Protein AF-A0A9E5Y947-F1 (afdb_monomer_lite)

Secondary structure (DSSP, 8-state):
-------TTHHHHHHHTHHHHHTTHHHHHHHHHHHHT--HHHHHHHHHHHHHHHH---SSPPBHHHHHHHHHHHTTT-SSPPPHHHHHHHHHHHHHTTS---BPPSS--PPPP--

Structure (mmCIF, N/CA/C/O backbone):
data_AF-A0A9E5Y947-F1
#
_entry.id   AF-A0A9E5Y947-F1
#
loop_
_atom_site.group_PDB
_atom_site.id
_atom_site.type_symbol
_atom_site.label_atom_id
_atom_site.label_alt_id
_atom_site.label_comp_id
_atom_site.label_asym_id
_atom_site.label_entity_id
_atom_site.label_seq_id
_atom_site.pdbx_PDB_ins_code
_atom_site.Cartn_x
_atom_site.Cartn_y
_atom_site.Cartn_z
_atom_site.occupancy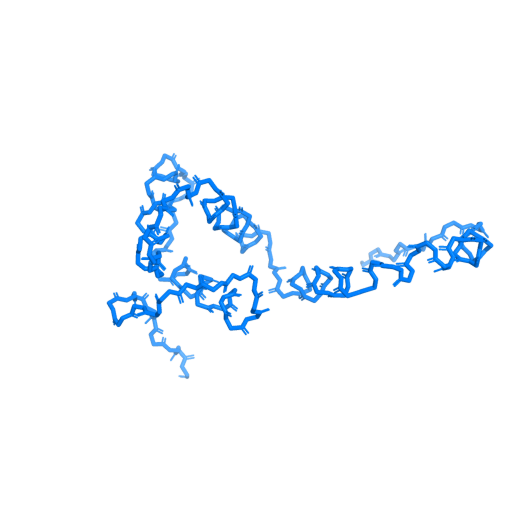
_atom_site.B_iso_or_equiv
_atom_site.auth_seq_id
_atom_site.auth_comp_id
_atom_site.auth_asym_id
_atom_site.auth_atom_id
_atom_site.pdbx_PDB_model_num
ATOM 1 N N . MET A 1 1 ? -8.439 17.321 -20.891 1.00 60.78 1 MET A N 1
ATOM 2 C CA . MET A 1 1 ? -7.658 16.093 -20.623 1.00 60.78 1 MET A CA 1
ATOM 3 C C . MET A 1 1 ? -6.242 16.337 -21.120 1.00 60.78 1 MET A C 1
ATOM 5 O O . MET A 1 1 ? -6.072 16.523 -22.317 1.00 60.78 1 MET A O 1
ATOM 9 N N . TYR A 1 2 ? -5.259 16.441 -20.225 1.00 78.12 2 TYR A N 1
ATOM 10 C CA . TYR A 1 2 ? -3.856 16.612 -20.615 1.00 78.12 2 TYR A CA 1
ATOM 11 C C . TYR A 1 2 ? -3.226 15.236 -20.798 1.00 78.12 2 TYR A C 1
ATOM 13 O O . TYR A 1 2 ? -3.381 14.369 -19.940 1.00 78.12 2 TYR A O 1
ATOM 21 N N . ARG A 1 3 ? -2.544 15.025 -21.922 1.00 83.00 3 ARG A N 1
ATOM 22 C CA . ARG A 1 3 ? -1.772 13.810 -22.169 1.00 83.00 3 ARG A CA 1
ATOM 23 C C . ARG A 1 3 ? -0.303 14.156 -21.979 1.00 83.00 3 ARG A C 1
ATOM 25 O O . ARG A 1 3 ? 0.235 14.976 -22.716 1.00 83.00 3 ARG A O 1
ATOM 32 N N . VAL A 1 4 ? 0.311 13.563 -20.964 1.00 84.94 4 VAL A N 1
ATOM 33 C CA . VAL A 1 4 ? 1.741 13.713 -20.699 1.00 84.94 4 VAL A CA 1
ATOM 34 C C . VAL A 1 4 ? 2.468 12.623 -21.473 1.00 84.94 4 VAL A C 1
ATOM 36 O O . VAL A 1 4 ? 2.141 11.446 -21.335 1.00 84.94 4 VAL A O 1
ATOM 39 N N . PHE A 1 5 ? 3.426 13.025 -22.301 1.00 89.88 5 PHE A N 1
ATOM 40 C CA . PHE A 1 5 ? 4.310 12.109 -23.010 1.00 89.88 5 PHE A CA 1
ATOM 41 C C . PHE A 1 5 ? 5.700 12.159 -22.385 1.00 89.88 5 PHE A C 1
ATOM 43 O O . PHE A 1 5 ? 6.128 13.228 -21.936 1.00 89.88 5 PHE A O 1
ATOM 50 N N . PRO A 1 6 ? 6.418 11.030 -22.356 1.00 91.81 6 PRO A N 1
ATOM 51 C CA . PRO A 1 6 ? 7.813 11.053 -21.973 1.00 91.81 6 PRO A CA 1
ATOM 52 C C . PRO A 1 6 ? 8.646 11.802 -23.031 1.00 91.81 6 PRO A C 1
ATOM 54 O O . PRO A 1 6 ? 8.238 11.957 -24.183 1.00 91.81 6 PRO A O 1
ATOM 57 N N . GLY A 1 7 ? 9.810 12.312 -22.624 1.00 93.50 7 GLY A N 1
ATOM 58 C CA . GLY A 1 7 ? 10.707 13.046 -23.519 1.00 93.50 7 GLY A CA 1
ATOM 59 C C . GLY A 1 7 ? 11.375 12.151 -24.568 1.00 93.50 7 GLY A C 1
ATOM 60 O O . GLY A 1 7 ? 11.367 10.927 -24.458 1.00 93.50 7 GLY A O 1
ATOM 61 N N . LEU A 1 8 ? 12.032 12.778 -25.549 1.00 93.94 8 LEU A N 1
ATOM 62 C CA . LEU A 1 8 ? 12.652 12.111 -26.709 1.00 93.94 8 LEU A CA 1
ATOM 63 C C . LEU A 1 8 ? 13.665 11.007 -26.347 1.00 93.94 8 LEU A C 1
ATOM 65 O O . LEU A 1 8 ? 13.883 10.093 -27.131 1.00 93.94 8 LEU A O 1
ATOM 69 N N . ASN A 1 9 ? 14.269 11.074 -25.158 1.00 94.88 9 ASN A N 1
ATOM 70 C CA . ASN A 1 9 ? 15.288 10.121 -24.705 1.00 94.88 9 ASN A CA 1
ATOM 71 C C . ASN A 1 9 ? 14.722 8.958 -23.875 1.00 94.88 9 ASN A C 1
ATOM 73 O O . ASN A 1 9 ? 15.487 8.218 -23.262 1.00 94.88 9 ASN A O 1
ATOM 77 N N . TYR A 1 10 ? 13.400 8.816 -23.781 1.00 93.69 10 TYR A N 1
ATOM 78 C CA . TYR A 1 10 ? 12.797 7.794 -22.930 1.00 93.69 10 TYR A CA 1
ATOM 79 C C . TYR A 1 10 ? 13.143 6.376 -23.365 1.00 93.69 10 TYR A C 1
ATOM 81 O O . TYR A 1 10 ? 13.596 5.597 -22.531 1.00 93.69 10 TYR A O 1
ATOM 89 N N . ASP A 1 11 ? 12.985 6.057 -24.650 1.00 94.69 11 ASP A N 1
ATOM 90 C CA . ASP A 1 11 ? 13.220 4.697 -25.142 1.00 94.69 11 ASP A CA 1
ATOM 91 C C . ASP A 1 11 ? 14.686 4.289 -24.951 1.00 94.69 11 ASP A C 1
ATOM 93 O O . ASP A 1 11 ? 14.974 3.234 -24.388 1.00 94.69 11 ASP A O 1
ATOM 97 N N . SER A 1 12 ? 15.624 5.183 -25.284 1.00 95.88 12 SER A N 1
ATOM 98 C CA . SER A 1 12 ? 17.057 4.931 -25.098 1.00 95.88 12 SER A CA 1
ATOM 99 C C . SER A 1 12 ? 17.453 4.797 -23.625 1.00 95.88 12 SER A C 1
ATOM 101 O O . SER A 1 12 ? 18.285 3.955 -23.286 1.00 95.88 12 SER A O 1
ATOM 103 N N . ALA A 1 13 ? 16.850 5.582 -22.725 1.00 94.75 13 ALA A N 1
ATOM 104 C CA . ALA A 1 13 ? 17.060 5.432 -21.289 1.00 94.75 13 ALA A CA 1
ATOM 105 C C . ALA A 1 13 ? 16.465 4.117 -20.762 1.00 94.75 13 ALA A C 1
ATOM 107 O O . ALA A 1 13 ? 17.121 3.410 -19.999 1.00 94.75 13 ALA A O 1
ATOM 108 N N . ARG A 1 14 ? 15.250 3.760 -21.186 1.00 93.25 14 ARG A N 1
ATOM 109 C CA . ARG A 1 14 ? 14.574 2.529 -20.764 1.00 93.25 14 ARG A CA 1
ATOM 110 C C . ARG A 1 14 ? 15.359 1.289 -21.174 1.00 93.25 14 ARG A C 1
ATOM 112 O O . ARG A 1 14 ? 15.518 0.389 -20.354 1.00 93.25 14 ARG A O 1
ATOM 119 N N . ASP A 1 15 ? 15.895 1.270 -22.390 1.00 96.00 15 ASP A N 1
ATOM 120 C CA . ASP A 1 15 ? 16.742 0.174 -22.859 1.00 96.00 15 ASP A CA 1
ATOM 121 C C . ASP A 1 15 ? 18.062 0.112 -22.087 1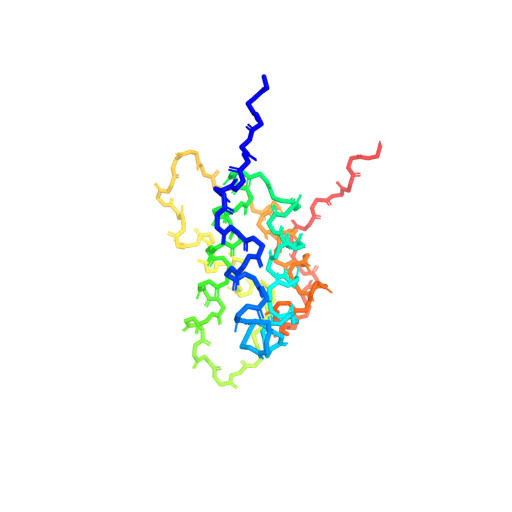.00 96.00 15 ASP A C 1
ATOM 123 O O . ASP A 1 15 ? 18.470 -0.960 -21.637 1.00 96.00 15 ASP A O 1
ATOM 127 N N . LYS A 1 16 ? 18.701 1.267 -21.857 1.00 97.44 16 LYS A N 1
ATOM 128 C CA . LYS A 1 16 ? 19.961 1.355 -21.108 1.00 97.44 16 LYS A CA 1
ATOM 129 C C . LYS A 1 16 ? 19.843 0.814 -19.680 1.00 97.44 16 LYS A C 1
ATOM 131 O O . LYS A 1 16 ? 20.775 0.171 -19.207 1.00 97.44 16 LYS A O 1
ATOM 136 N N . TYR A 1 17 ? 18.731 1.081 -18.996 1.00 95.81 17 TYR A N 1
ATOM 137 C CA . TYR A 1 17 ? 18.515 0.688 -17.597 1.00 95.81 17 TYR A CA 1
ATOM 138 C C . TYR A 1 17 ? 17.656 -0.570 -17.436 1.00 95.81 17 TYR A C 1
ATOM 140 O O . TYR A 1 17 ? 17.245 -0.890 -16.321 1.00 95.81 17 TYR A O 1
ATOM 148 N N . ARG A 1 18 ? 17.378 -1.304 -18.520 1.00 95.75 18 ARG A N 1
ATOM 149 C CA . ARG A 1 18 ? 16.436 -2.430 -18.521 1.00 95.75 18 ARG A CA 1
ATOM 150 C C . ARG A 1 18 ? 16.724 -3.464 -17.436 1.00 95.75 18 ARG A C 1
ATOM 152 O O . ARG A 1 18 ? 15.823 -3.823 -16.687 1.00 95.75 18 ARG A O 1
ATOM 159 N N . GLU A 1 19 ? 17.970 -3.918 -17.335 1.00 96.56 19 GLU A N 1
ATOM 160 C CA . GLU A 1 19 ? 18.357 -4.946 -16.361 1.00 96.56 19 GLU A CA 1
ATOM 161 C C . GLU A 1 19 ? 18.335 -4.433 -14.918 1.00 96.56 19 GLU A C 1
ATOM 163 O O . GLU A 1 19 ? 18.111 -5.208 -13.992 1.00 96.56 19 GLU A O 1
ATOM 168 N N . ASP A 1 20 ? 18.535 -3.131 -14.706 1.00 95.81 20 ASP A N 1
ATOM 169 C CA . ASP A 1 20 ? 18.405 -2.532 -13.381 1.00 95.81 20 ASP A CA 1
ATOM 170 C C . ASP A 1 20 ? 16.941 -2.389 -12.974 1.00 95.81 20 ASP A C 1
ATOM 172 O O . ASP A 1 20 ? 16.606 -2.720 -11.842 1.00 95.81 20 ASP A O 1
ATOM 176 N N . ILE A 1 21 ? 16.070 -1.964 -13.896 1.00 94.38 21 ILE A N 1
ATOM 177 C CA . ILE A 1 21 ? 14.621 -1.857 -13.671 1.00 94.38 21 ILE A CA 1
ATOM 178 C C . ILE A 1 21 ? 14.026 -3.236 -13.388 1.00 94.38 21 ILE A C 1
ATOM 180 O O . ILE A 1 21 ? 13.291 -3.386 -12.418 1.00 94.38 21 ILE A O 1
ATOM 184 N N . LYS A 1 22 ? 14.424 -4.254 -14.161 1.00 96.00 22 LYS A N 1
ATOM 185 C CA . LYS A 1 22 ? 13.910 -5.624 -14.051 1.00 96.00 22 LYS A CA 1
ATOM 186 C C . LYS A 1 22 ? 14.066 -6.231 -12.654 1.00 96.00 22 LYS A C 1
ATOM 188 O O . LYS A 1 22 ? 13.231 -7.019 -12.221 1.00 96.00 22 LYS A O 1
ATOM 193 N N . LYS A 1 23 ? 15.108 -5.838 -11.909 1.00 96.94 23 LYS A N 1
ATOM 194 C CA . LYS A 1 23 ? 15.324 -6.259 -10.507 1.00 96.94 23 LYS A CA 1
ATOM 195 C C . LYS A 1 23 ? 14.200 -5.805 -9.570 1.00 96.94 23 LYS A C 1
ATOM 197 O O . LYS A 1 23 ? 14.060 -6.358 -8.484 1.00 96.94 23 LYS A O 1
ATOM 202 N N . TRP A 1 24 ? 13.433 -4.800 -9.978 1.00 96.62 24 TRP A N 1
ATOM 203 C CA . TRP A 1 24 ? 12.379 -4.162 -9.201 1.00 96.62 24 TRP A CA 1
ATOM 204 C C . TRP A 1 24 ? 10.995 -4.307 -9.842 1.00 96.62 24 TRP A C 1
ATOM 206 O O . TRP A 1 24 ? 10.055 -3.722 -9.310 1.00 96.62 24 TRP A O 1
ATOM 216 N N . ASP A 1 25 ? 10.846 -5.072 -10.934 1.00 94.12 25 ASP A N 1
ATOM 217 C CA . ASP A 1 25 ? 9.568 -5.213 -11.656 1.00 94.12 25 ASP A CA 1
ATOM 218 C C . ASP A 1 25 ? 8.425 -5.574 -10.697 1.00 94.12 25 ASP A C 1
ATOM 220 O O . ASP A 1 25 ? 7.397 -4.907 -10.690 1.00 94.12 25 ASP A O 1
ATOM 224 N N . GLU A 1 26 ? 8.644 -6.534 -9.791 1.00 93.62 26 GLU A N 1
ATOM 225 C CA . GLU A 1 26 ? 7.620 -6.964 -8.831 1.00 93.62 26 GLU A CA 1
ATOM 226 C C . GLU A 1 26 ? 7.121 -5.816 -7.936 1.00 93.62 26 GLU A C 1
ATOM 228 O O . GLU A 1 26 ? 5.914 -5.622 -7.778 1.00 93.62 26 GLU A O 1
ATOM 233 N N . ILE A 1 27 ? 8.029 -5.029 -7.346 1.00 93.12 27 ILE A N 1
ATOM 234 C CA . ILE A 1 27 ? 7.628 -3.934 -6.452 1.00 93.12 27 ILE A CA 1
ATOM 235 C C . ILE A 1 27 ? 7.072 -2.742 -7.235 1.00 93.12 27 ILE A C 1
ATOM 237 O O . ILE A 1 27 ? 6.176 -2.058 -6.734 1.00 93.12 27 ILE A O 1
ATOM 241 N N . ILE A 1 28 ? 7.568 -2.501 -8.453 1.00 93.94 28 ILE A N 1
ATOM 242 C CA . ILE A 1 28 ? 7.054 -1.467 -9.356 1.00 93.94 28 ILE A CA 1
ATOM 243 C C . ILE A 1 28 ? 5.611 -1.798 -9.731 1.00 93.94 28 ILE A C 1
ATOM 245 O O . ILE A 1 28 ? 4.738 -0.958 -9.518 1.00 93.94 28 ILE A O 1
ATOM 249 N N . ASP A 1 29 ? 5.349 -3.017 -10.201 1.00 93.81 29 ASP A N 1
ATOM 250 C CA . ASP A 1 29 ? 4.019 -3.471 -10.605 1.00 93.81 29 ASP A CA 1
ATOM 251 C C . ASP A 1 29 ? 3.053 -3.459 -9.423 1.00 93.81 29 ASP A C 1
ATOM 253 O O . ASP A 1 29 ? 1.961 -2.899 -9.521 1.00 93.81 29 ASP A O 1
ATOM 257 N N . LYS A 1 30 ? 3.474 -3.983 -8.265 1.00 92.75 30 LYS A N 1
ATOM 258 C CA . LYS A 1 30 ? 2.657 -3.968 -7.045 1.00 92.75 30 LYS A CA 1
ATOM 259 C C . LYS A 1 30 ? 2.307 -2.544 -6.609 1.00 92.75 30 LYS A C 1
ATOM 261 O O . LYS A 1 30 ? 1.167 -2.269 -6.236 1.00 92.75 30 LYS A O 1
ATOM 266 N N . THR A 1 31 ? 3.271 -1.625 -6.665 1.00 91.94 31 THR A N 1
ATOM 267 C CA . THR A 1 31 ? 3.047 -0.217 -6.311 1.00 91.94 31 THR A CA 1
ATOM 268 C C . THR A 1 31 ? 2.129 0.458 -7.326 1.00 91.94 31 THR A C 1
ATOM 270 O O . THR A 1 31 ? 1.177 1.125 -6.928 1.00 91.94 31 THR A O 1
ATOM 273 N N . ALA A 1 32 ? 2.364 0.267 -8.624 1.00 92.69 32 ALA A N 1
ATOM 274 C CA . ALA A 1 32 ? 1.526 0.827 -9.676 1.00 92.69 32 ALA A CA 1
ATOM 275 C C . ALA A 1 32 ? 0.077 0.322 -9.576 1.00 92.69 32 ALA A C 1
ATOM 277 O O . ALA A 1 32 ? -0.842 1.140 -9.598 1.00 92.69 32 ALA A O 1
ATOM 278 N N . ASP A 1 33 ? -0.132 -0.985 -9.382 1.00 92.00 33 ASP A N 1
ATOM 279 C CA . ASP A 1 33 ? -1.459 -1.583 -9.183 1.00 92.00 33 ASP A CA 1
ATOM 280 C C . ASP A 1 33 ? -2.198 -0.954 -7.996 1.00 92.00 33 ASP A C 1
ATOM 282 O O . ASP A 1 33 ? -3.368 -0.592 -8.122 1.00 92.00 33 ASP A O 1
ATOM 286 N N . LEU A 1 34 ? -1.510 -0.744 -6.867 1.00 91.62 34 LEU A N 1
ATOM 287 C CA . LEU A 1 34 ? -2.096 -0.054 -5.722 1.00 91.62 34 LEU A CA 1
ATOM 288 C C . LEU A 1 34 ? -2.515 1.371 -6.097 1.00 91.62 34 LEU A C 1
ATOM 290 O O . LEU A 1 34 ? -3.671 1.725 -5.896 1.00 91.62 34 LEU A O 1
ATOM 294 N N . PHE A 1 35 ? -1.619 2.182 -6.664 1.00 87.94 35 PHE A N 1
ATOM 295 C CA . PHE A 1 35 ? -1.918 3.583 -6.989 1.00 87.94 35 PHE A CA 1
ATOM 296 C C . PHE A 1 35 ? -3.046 3.742 -8.015 1.00 87.94 35 PHE A C 1
ATOM 298 O O . PHE A 1 35 ? -3.816 4.695 -7.918 1.00 87.94 35 PHE A O 1
ATOM 305 N N . LEU A 1 36 ? -3.195 2.803 -8.952 1.00 89.69 36 LEU A N 1
ATOM 306 C CA . LEU A 1 36 ? -4.292 2.809 -9.925 1.00 89.69 36 LEU A CA 1
ATOM 307 C C . LEU A 1 36 ? -5.678 2.603 -9.286 1.00 89.69 36 LEU A C 1
ATOM 309 O O . LEU A 1 36 ? -6.686 2.928 -9.910 1.00 89.69 36 LEU A O 1
ATOM 313 N N . ARG A 1 37 ? -5.747 2.094 -8.049 1.00 87.88 37 ARG A N 1
ATOM 314 C CA . ARG A 1 37 ? -6.997 1.836 -7.310 1.00 87.88 37 ARG A CA 1
ATOM 315 C C . ARG A 1 37 ? -7.380 2.958 -6.340 1.00 87.88 37 ARG A C 1
ATOM 317 O O . ARG A 1 37 ? -8.430 2.872 -5.700 1.00 87.88 37 ARG A O 1
ATOM 324 N N . LEU A 1 38 ? -6.535 3.978 -6.179 1.00 88.75 38 LEU A N 1
ATOM 325 C CA . LEU A 1 38 ? -6.700 5.008 -5.154 1.00 88.75 38 LEU A CA 1
ATOM 326 C C . LEU A 1 38 ? -7.112 6.348 -5.759 1.00 88.75 38 LEU A C 1
ATOM 328 O O . LEU A 1 38 ? -6.582 6.794 -6.772 1.00 88.75 38 LEU A O 1
ATOM 332 N N . ASP A 1 39 ? -8.013 7.031 -5.061 1.00 88.81 39 ASP A N 1
ATOM 333 C CA . ASP A 1 39 ? -8.144 8.481 -5.150 1.00 88.81 39 ASP A CA 1
ATOM 334 C C . ASP A 1 39 ? -7.230 9.158 -4.107 1.00 88.81 39 ASP A C 1
ATOM 336 O O . ASP A 1 39 ? -6.594 8.501 -3.275 1.00 88.81 39 ASP A O 1
ATOM 340 N N . THR A 1 40 ? -7.164 10.491 -4.125 1.00 86.06 40 THR A N 1
ATOM 341 C CA . THR A 1 40 ? -6.335 11.272 -3.192 1.00 86.06 40 THR A CA 1
ATOM 342 C C . THR A 1 40 ? -6.670 11.003 -1.722 1.00 86.06 40 THR A C 1
ATOM 344 O O . THR A 1 40 ? -5.772 10.992 -0.880 1.00 86.06 40 THR A O 1
ATOM 347 N N . HIS A 1 41 ? -7.946 10.785 -1.396 1.00 83.94 41 HIS A N 1
ATOM 348 C CA . HIS A 1 41 ? -8.376 10.527 -0.025 1.00 83.94 41 HIS A CA 1
ATOM 349 C C . HIS A 1 41 ? -7.904 9.145 0.439 1.00 83.94 41 HIS A C 1
ATOM 351 O O . HIS A 1 41 ? -7.274 9.017 1.490 1.00 83.94 41 HIS A O 1
ATOM 357 N N . LYS A 1 42 ? -8.131 8.116 -0.382 1.00 87.69 42 LYS A N 1
ATOM 358 C CA . LYS A 1 42 ? -7.675 6.748 -0.119 1.00 87.69 42 LYS A CA 1
ATOM 359 C C . LYS A 1 42 ? -6.150 6.664 -0.053 1.00 87.69 42 LYS A C 1
ATOM 361 O O . LYS A 1 42 ? -5.627 5.947 0.794 1.00 87.69 42 LYS A O 1
ATOM 366 N N . ALA A 1 43 ? -5.430 7.439 -0.867 1.00 90.81 43 ALA A N 1
ATOM 367 C CA . ALA A 1 43 ? -3.970 7.506 -0.824 1.00 90.81 43 ALA A CA 1
ATOM 368 C C . ALA A 1 43 ? -3.435 7.981 0.538 1.00 90.81 43 ALA A C 1
ATOM 370 O O . ALA A 1 43 ? -2.486 7.396 1.061 1.00 90.81 43 ALA A O 1
ATOM 371 N N . GLU A 1 44 ? -4.067 8.988 1.153 1.00 90.50 44 GLU A N 1
ATOM 372 C CA . GLU A 1 44 ? -3.702 9.453 2.499 1.00 90.50 44 GLU A CA 1
ATOM 373 C C . GLU A 1 44 ? -3.881 8.341 3.547 1.00 90.50 44 GLU A C 1
ATOM 375 O O . GLU A 1 44 ? -3.005 8.125 4.396 1.00 90.50 44 GLU A O 1
ATOM 380 N N . VAL A 1 45 ? -5.012 7.629 3.489 1.00 92.25 45 VAL A N 1
ATOM 381 C CA . VAL A 1 45 ? -5.337 6.542 4.424 1.00 92.25 45 VAL A CA 1
ATOM 382 C C . VAL A 1 45 ? -4.359 5.382 4.255 1.00 92.25 45 VAL A C 1
ATOM 384 O O . VAL A 1 45 ? -3.753 4.957 5.237 1.00 92.25 45 VAL A O 1
ATOM 387 N N . VAL A 1 46 ? -4.126 4.929 3.021 1.00 93.94 46 VAL A N 1
ATOM 388 C CA . VAL A 1 46 ? -3.174 3.855 2.700 1.00 93.94 46 VAL A CA 1
ATOM 389 C C . VAL A 1 46 ? -1.771 4.191 3.196 1.00 93.94 46 VAL A C 1
ATOM 391 O O . VAL A 1 46 ? -1.156 3.377 3.883 1.00 93.94 46 VAL A O 1
ATOM 394 N N . ALA A 1 47 ? -1.274 5.400 2.917 1.00 92.56 47 ALA A N 1
ATOM 395 C CA . ALA A 1 47 ? 0.042 5.830 3.384 1.00 92.56 47 ALA A CA 1
ATOM 396 C C . ALA A 1 47 ? 0.142 5.800 4.918 1.00 92.56 47 ALA A C 1
ATOM 398 O O . ALA A 1 47 ? 1.153 5.369 5.470 1.00 92.56 47 ALA A O 1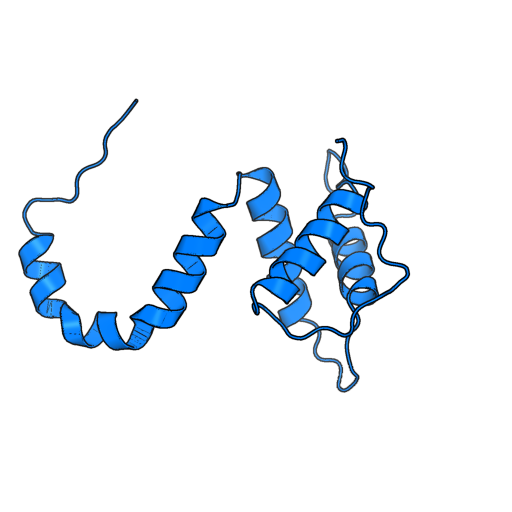
ATOM 399 N N . THR A 1 48 ? -0.927 6.206 5.608 1.00 93.69 48 THR A N 1
ATOM 400 C CA . THR A 1 48 ? -0.990 6.197 7.075 1.00 93.69 48 THR A CA 1
ATOM 401 C C . THR A 1 48 ? -0.989 4.771 7.628 1.00 93.69 48 THR A C 1
ATOM 403 O O . THR A 1 48 ? -0.239 4.483 8.558 1.00 93.69 48 THR A O 1
ATOM 406 N N . VAL A 1 49 ? -1.772 3.864 7.037 1.00 94.12 49 VAL A N 1
ATOM 407 C CA . VAL A 1 49 ? -1.825 2.444 7.424 1.00 94.12 49 VAL A CA 1
ATOM 408 C C . VAL A 1 49 ? -0.462 1.773 7.234 1.00 94.12 49 VAL A C 1
ATOM 410 O O . VAL A 1 49 ? 0.028 1.114 8.150 1.00 94.12 49 VAL A O 1
ATOM 413 N N . LEU A 1 50 ? 0.179 1.967 6.075 1.00 92.12 50 LEU A N 1
ATOM 414 C CA . LEU A 1 50 ? 1.502 1.405 5.781 1.00 92.12 50 LEU A CA 1
ATOM 415 C C . LEU A 1 50 ? 2.575 1.944 6.736 1.00 92.12 50 LEU A C 1
ATOM 417 O O . LEU A 1 50 ? 3.407 1.177 7.221 1.00 92.12 50 LEU A O 1
ATOM 421 N N . PHE A 1 51 ? 2.535 3.246 7.035 1.00 91.81 51 PHE A N 1
ATOM 422 C CA . PHE A 1 51 ? 3.434 3.867 8.006 1.00 91.81 51 PHE A CA 1
ATOM 423 C C . PHE A 1 51 ? 3.251 3.261 9.397 1.00 91.81 51 PHE A C 1
ATOM 425 O O . PHE A 1 51 ? 4.206 2.774 9.991 1.00 91.81 51 PHE A O 1
ATOM 432 N N . ILE A 1 52 ? 2.015 3.213 9.887 1.00 91.62 52 ILE A N 1
ATOM 433 C CA . ILE A 1 52 ? 1.705 2.653 11.201 1.00 91.62 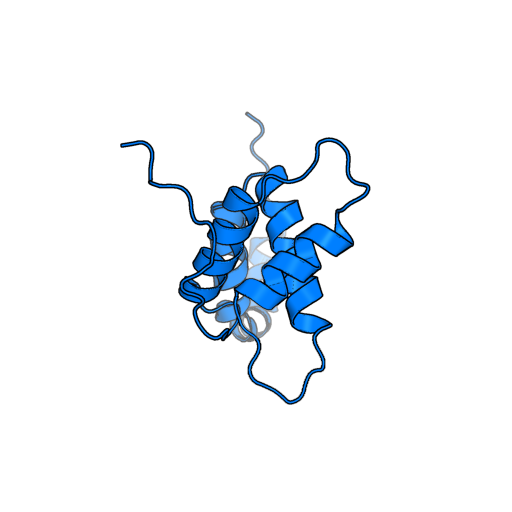52 ILE A CA 1
ATOM 434 C C . ILE A 1 52 ? 2.150 1.196 11.286 1.00 91.62 52 ILE A C 1
ATOM 436 O O . ILE A 1 52 ? 2.851 0.828 12.226 1.00 91.62 52 ILE A O 1
ATOM 440 N N . ARG A 1 53 ? 1.831 0.373 10.278 1.00 87.38 53 ARG A N 1
ATOM 441 C CA . ARG A 1 53 ? 2.260 -1.030 10.232 1.00 87.38 53 ARG A CA 1
ATOM 442 C C . ARG A 1 53 ? 3.778 -1.182 10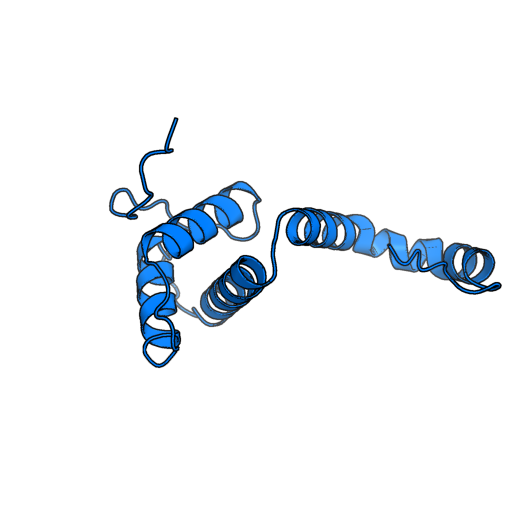.339 1.00 87.38 53 ARG A C 1
ATOM 444 O O . ARG A 1 53 ? 4.228 -2.143 10.964 1.00 87.38 53 ARG A O 1
ATOM 451 N N . LYS A 1 54 ? 4.537 -0.268 9.729 1.00 87.00 54 LYS A N 1
ATOM 452 C CA . LYS A 1 54 ? 6.003 -0.236 9.781 1.00 87.00 54 LYS A CA 1
ATOM 453 C C . LYS A 1 54 ? 6.529 0.170 11.162 1.00 87.00 54 LYS A C 1
ATOM 455 O O . LYS A 1 54 ? 7.490 -0.430 11.630 1.00 87.00 54 LYS A O 1
ATOM 460 N N . GLU A 1 55 ? 5.906 1.151 11.811 1.00 87.75 55 GLU A N 1
ATOM 461 C CA . GLU A 1 55 ? 6.320 1.643 13.137 1.00 87.75 55 GLU A CA 1
ATOM 462 C C . GLU A 1 55 ? 5.921 0.706 14.286 1.00 87.75 55 GLU A C 1
ATOM 464 O O . GLU A 1 55 ? 6.489 0.755 15.379 1.00 87.75 55 GLU A O 1
ATOM 469 N N . PHE A 1 56 ? 4.956 -0.179 14.048 1.00 82.31 56 PHE A N 1
ATOM 470 C CA . PHE A 1 56 ? 4.558 -1.224 14.977 1.00 82.31 56 PHE A CA 1
ATOM 471 C C . PHE A 1 56 ? 5.693 -2.254 15.176 1.00 82.31 56 PHE A C 1
ATOM 473 O O . PHE A 1 56 ? 5.735 -3.320 14.569 1.00 82.31 56 PHE A O 1
ATOM 480 N N . ASN A 1 57 ? 6.613 -1.942 16.086 1.00 63.62 57 ASN A N 1
ATOM 481 C CA . ASN A 1 57 ? 7.773 -2.767 16.440 1.00 63.62 57 ASN A CA 1
ATOM 482 C C . ASN A 1 57 ? 7.454 -3.807 17.540 1.00 63.62 57 ASN A C 1
ATOM 484 O O . ASN A 1 57 ? 8.301 -4.144 18.371 1.00 63.62 57 ASN A O 1
ATOM 488 N N . LYS A 1 58 ? 6.194 -4.262 17.624 1.00 63.19 58 LYS A N 1
ATOM 489 C CA . LYS A 1 58 ? 5.766 -5.243 18.633 1.00 63.19 58 LYS A CA 1
ATOM 490 C C . LYS A 1 58 ? 6.213 -6.650 18.223 1.00 63.19 58 LYS A C 1
ATOM 492 O O . LYS A 1 58 ? 6.120 -7.015 17.057 1.00 63.19 58 LYS A O 1
ATOM 497 N N . LYS A 1 59 ? 6.679 -7.432 19.204 1.00 58.47 59 LYS A N 1
ATOM 498 C CA . LYS A 1 59 ? 7.065 -8.847 19.036 1.00 58.47 59 LYS A CA 1
ATOM 499 C C . LYS A 1 59 ? 5.865 -9.784 18.836 1.00 58.47 59 LYS A C 1
ATOM 501 O O . LYS A 1 59 ? 6.062 -10.906 18.383 1.00 58.47 59 LYS A O 1
ATOM 506 N N . ASP A 1 60 ? 4.660 -9.324 19.165 1.00 66.25 60 ASP A N 1
ATOM 507 C CA . ASP A 1 60 ? 3.427 -10.109 19.096 1.00 66.25 60 ASP A CA 1
ATOM 508 C C . ASP A 1 60 ? 2.706 -9.947 17.748 1.00 66.25 60 ASP A C 1
ATOM 510 O O . ASP A 1 60 ? 2.877 -8.947 17.046 1.00 66.25 60 ASP A O 1
ATOM 514 N N . GLU A 1 61 ? 1.870 -10.930 17.399 1.00 79.75 61 GLU A N 1
ATOM 515 C CA . GLU A 1 61 ? 0.997 -10.883 16.221 1.00 79.75 61 GLU A CA 1
ATOM 516 C C . GLU A 1 61 ? 0.054 -9.675 16.281 1.00 79.75 61 GLU A C 1
ATOM 518 O O . GLU A 1 61 ? -0.797 -9.566 17.162 1.00 79.75 61 GLU A O 1
ATOM 523 N N . ILE A 1 62 ? 0.191 -8.779 15.307 1.00 87.75 62 ILE A N 1
ATOM 524 C CA . ILE A 1 62 ? -0.603 -7.553 15.208 1.00 87.75 62 ILE A CA 1
ATOM 525 C C . ILE A 1 62 ? -1.903 -7.857 14.475 1.00 87.75 62 ILE A C 1
ATOM 527 O O . ILE A 1 62 ? -1.890 -8.475 13.403 1.00 87.75 62 ILE A O 1
ATOM 531 N N . THR A 1 63 ? -3.023 -7.412 15.039 1.00 91.69 63 THR A N 1
ATOM 532 C CA . THR A 1 63 ? -4.341 -7.573 14.422 1.00 91.69 63 THR A CA 1
ATOM 533 C C . THR A 1 63 ? -4.698 -6.387 13.529 1.00 91.69 63 THR A C 1
ATOM 535 O O . THR A 1 63 ? -4.149 -5.291 13.654 1.00 91.69 63 THR A O 1
ATOM 538 N N . GLU A 1 64 ? -5.664 -6.580 12.634 1.00 93.19 64 GLU A N 1
ATOM 539 C CA . GLU A 1 64 ? -6.245 -5.475 11.857 1.00 93.19 64 GLU A CA 1
ATOM 540 C C . GLU A 1 64 ? -6.869 -4.392 12.756 1.00 93.19 64 GLU A C 1
ATOM 542 O O . GLU A 1 64 ? -6.768 -3.205 12.447 1.00 93.19 64 GLU A O 1
ATOM 547 N N . GLN A 1 65 ? -7.460 -4.786 13.892 1.00 93.19 65 GLN A N 1
ATOM 548 C CA . GLN A 1 65 ? -8.080 -3.856 14.840 1.00 93.19 65 GLN A CA 1
ATOM 549 C C . GLN A 1 65 ? -7.042 -2.966 15.531 1.00 93.19 65 GLN A C 1
ATOM 551 O O . GLN A 1 65 ? -7.281 -1.776 15.725 1.00 93.19 65 GLN A O 1
ATOM 556 N N . ASP A 1 66 ? -5.871 -3.515 15.871 1.00 92.12 66 ASP A N 1
ATOM 557 C CA . ASP A 1 66 ? -4.780 -2.734 16.464 1.00 92.12 66 ASP A CA 1
ATOM 558 C C . ASP A 1 66 ? -4.329 -1.614 15.525 1.00 92.12 66 ASP A C 1
ATOM 560 O O . ASP A 1 66 ? -4.124 -0.475 15.951 1.00 92.12 66 ASP A O 1
ATOM 564 N N . VAL A 1 67 ? -4.211 -1.932 14.233 1.00 93.12 67 VAL A N 1
ATOM 565 C CA . VAL A 1 67 ? -3.837 -0.958 13.205 1.00 93.12 67 VAL A CA 1
ATOM 566 C C . VAL A 1 67 ? -4.932 0.088 13.027 1.00 93.12 67 VAL A C 1
ATOM 568 O O . VAL A 1 67 ? -4.615 1.273 12.971 1.00 93.12 67 VAL A O 1
ATOM 571 N N . LEU A 1 68 ? -6.206 -0.313 12.999 1.00 95.00 68 LEU A N 1
ATOM 572 C CA . LEU A 1 68 ? -7.333 0.620 12.915 1.00 95.00 68 LEU A CA 1
ATOM 573 C C . LEU A 1 68 ? -7.322 1.621 14.076 1.00 95.00 68 LEU A C 1
ATOM 575 O O . LEU A 1 68 ? -7.325 2.832 13.848 1.00 95.00 68 LEU A O 1
ATOM 579 N N . ASN A 1 69 ? -7.230 1.122 15.309 1.00 94.56 69 ASN A N 1
ATOM 580 C CA . ASN A 1 69 ? -7.197 1.948 16.516 1.00 94.56 69 ASN A CA 1
ATOM 581 C C . ASN A 1 69 ? -6.039 2.956 16.474 1.00 94.56 69 ASN A C 1
ATOM 583 O O . ASN A 1 69 ? -6.201 4.127 16.830 1.00 94.56 69 ASN A O 1
ATOM 587 N N . GLU A 1 70 ? -4.871 2.520 16.004 1.00 94.69 70 GLU A N 1
ATOM 588 C CA . GLU A 1 70 ? -3.705 3.385 15.862 1.00 94.69 70 GLU A CA 1
ATOM 589 C C . GLU A 1 70 ? -3.894 4.446 14.772 1.00 94.69 70 GLU A C 1
ATOM 591 O O . GLU A 1 70 ? -3.546 5.604 14.991 1.00 94.69 70 GLU A O 1
ATOM 596 N N . VAL A 1 71 ? -4.478 4.094 13.619 1.00 94.56 71 VAL A N 1
ATOM 597 C CA . VAL A 1 71 ? -4.759 5.050 12.533 1.00 94.56 71 VAL A CA 1
ATOM 598 C C . VAL A 1 71 ? -5.708 6.137 13.020 1.00 94.56 71 VAL A C 1
ATOM 600 O O . VAL A 1 71 ? -5.434 7.327 12.829 1.00 94.56 71 VAL A O 1
ATOM 603 N N . MET A 1 72 ? -6.788 5.743 13.695 1.00 94.94 72 MET A N 1
ATOM 604 C CA . MET A 1 72 ? -7.765 6.680 14.245 1.00 94.94 72 MET A CA 1
ATOM 605 C C . MET A 1 72 ? -7.124 7.598 15.289 1.00 94.94 72 MET A C 1
ATOM 607 O O . MET A 1 72 ? -7.332 8.813 15.254 1.00 94.94 72 MET A O 1
ATOM 611 N N . ARG A 1 73 ? -6.252 7.059 16.152 1.00 94.25 73 ARG A N 1
ATOM 612 C CA . ARG A 1 73 ? -5.486 7.853 17.124 1.00 94.25 73 ARG A CA 1
ATOM 613 C C . ARG A 1 73 ? -4.507 8.816 16.452 1.00 94.25 73 ARG A C 1
ATOM 615 O O . ARG A 1 73 ? -4.438 9.984 16.833 1.00 94.25 73 ARG A O 1
ATOM 622 N N . TRP A 1 74 ? -3.772 8.359 15.440 1.00 93.69 74 TRP A N 1
ATOM 623 C CA . TRP A 1 74 ? -2.803 9.172 14.701 1.00 93.69 74 TRP A CA 1
ATOM 624 C C . TRP A 1 74 ? -3.478 10.350 13.990 1.00 93.69 74 TRP A C 1
ATOM 626 O O . TRP A 1 74 ? -2.967 11.472 13.981 1.00 93.69 74 TRP A O 1
ATOM 636 N N . LYS A 1 75 ? -4.664 10.115 13.423 1.00 92.44 75 LYS A N 1
ATOM 637 C CA . LYS A 1 75 ? -5.422 11.102 12.643 1.00 92.44 75 LYS A CA 1
ATOM 638 C C . LYS A 1 75 ? -6.515 11.818 13.440 1.00 92.44 75 LYS A C 1
ATOM 640 O O . LYS A 1 75 ? -7.270 12.586 12.852 1.00 92.44 75 LYS A O 1
ATOM 645 N N . GLN A 1 76 ? -6.545 11.683 14.767 1.00 92.50 76 GLN A N 1
ATOM 646 C CA . GLN A 1 76 ? -7.590 12.257 15.632 1.00 92.50 76 GLN A CA 1
ATOM 647 C C . GLN A 1 76 ? -7.770 13.785 15.505 1.00 92.50 76 GLN A C 1
ATOM 649 O O . GLN A 1 76 ? -8.841 14.311 15.785 1.00 92.50 76 GLN A O 1
ATOM 654 N N . LYS A 1 77 ? -6.725 14.521 15.089 1.00 93.00 77 LYS A N 1
ATOM 655 C CA . LYS A 1 77 ? -6.764 15.988 14.910 1.00 93.00 77 LYS A CA 1
ATOM 656 C C . LYS A 1 77 ? -7.111 16.433 13.482 1.00 93.00 77 LYS A C 1
ATOM 658 O O . LYS A 1 77 ? -7.206 17.635 13.235 1.00 93.00 77 LYS A O 1
ATOM 663 N N . ARG A 1 78 ? -7.260 15.501 12.533 1.00 90.00 78 ARG A N 1
ATOM 664 C CA . ARG A 1 78 ? -7.592 15.803 11.133 1.00 90.00 78 ARG A CA 1
ATOM 665 C C . ARG A 1 78 ? -9.013 16.367 11.034 1.00 90.00 78 ARG A C 1
ATOM 667 O O . ARG A 1 78 ? -9.915 15.916 11.736 1.00 90.00 78 ARG A O 1
ATOM 674 N N . LYS A 1 79 ? -9.217 17.331 10.132 1.00 89.12 79 LYS A N 1
ATOM 675 C CA . LYS A 1 79 ? -10.544 17.827 9.740 1.00 89.12 79 LYS A CA 1
ATOM 676 C C . LYS A 1 79 ? -10.701 17.738 8.215 1.00 89.12 79 LYS A C 1
ATOM 678 O O . LYS A 1 79 ? -9.859 18.310 7.526 1.00 89.12 79 LYS A O 1
ATOM 683 N N . PRO A 1 80 ? -11.745 17.071 7.689 1.00 88.06 80 PRO A N 1
ATOM 684 C CA . PRO A 1 80 ? -12.752 16.282 8.412 1.00 88.06 80 PRO A CA 1
ATOM 685 C C . PRO A 1 80 ? -12.145 15.044 9.097 1.00 88.06 80 PRO A C 1
ATOM 687 O O . PRO A 1 80 ? -11.042 14.610 8.749 1.00 88.06 80 PRO A O 1
ATOM 690 N N . SER A 1 81 ? -12.846 14.495 10.091 1.00 89.31 81 SER A N 1
ATOM 691 C CA . SER A 1 81 ? -12.451 13.228 10.715 1.00 89.31 81 SER A CA 1
ATOM 692 C C . SER A 1 81 ? -12.451 12.107 9.678 1.00 89.31 81 SER A C 1
ATOM 694 O O . SER A 1 81 ? -13.210 12.150 8.709 1.00 89.31 81 SER A O 1
ATOM 696 N N . LEU A 1 82 ? -11.590 11.108 9.868 1.00 90.31 82 LEU A N 1
ATOM 697 C CA . LEU A 1 82 ? -11.664 9.889 9.067 1.00 90.31 82 LEU A CA 1
ATOM 698 C C . LEU A 1 82 ? -12.917 9.096 9.443 1.00 90.31 82 LEU A C 1
ATOM 700 O O . LEU A 1 82 ? -13.313 9.078 10.608 1.00 90.31 82 LEU A O 1
ATOM 704 N N . ASN A 1 83 ? -13.516 8.447 8.451 1.00 90.75 83 ASN A N 1
ATOM 705 C CA . ASN A 1 83 ? -14.536 7.437 8.674 1.00 90.75 83 ASN A CA 1
ATOM 706 C C . ASN A 1 83 ? -13.842 6.127 9.061 1.00 90.75 83 ASN A C 1
ATOM 708 O O . ASN A 1 83 ? -12.988 5.632 8.326 1.00 90.75 83 ASN A O 1
ATOM 712 N N . GLU A 1 84 ? -14.201 5.582 10.217 1.00 92.88 84 GLU A N 1
ATOM 713 C CA . GLU A 1 84 ? -13.613 4.353 10.744 1.00 92.88 84 GLU A CA 1
ATOM 714 C C . GLU A 1 84 ? -13.841 3.150 9.815 1.00 92.88 84 GLU A C 1
ATOM 716 O O . GLU A 1 84 ? -12.922 2.356 9.617 1.00 92.88 84 GLU A O 1
ATOM 721 N N . SER A 1 85 ? -15.012 3.063 9.172 1.00 92.06 85 SER A N 1
ATOM 722 C CA . SER A 1 85 ? -15.333 1.981 8.232 1.00 92.06 85 SER A CA 1
ATOM 723 C C . SER A 1 85 ? -14.459 2.021 6.980 1.00 92.06 85 SER A C 1
ATOM 725 O O . SER A 1 85 ? -13.952 0.990 6.540 1.00 92.06 85 SER A O 1
ATOM 727 N N . ASP A 1 86 ? -14.208 3.211 6.434 1.00 90.12 86 ASP A N 1
ATOM 728 C CA . ASP A 1 86 ? -13.361 3.369 5.243 1.00 90.12 86 ASP A CA 1
ATOM 729 C C . ASP A 1 86 ? -11.906 2.970 5.547 1.00 90.12 86 ASP A C 1
ATOM 731 O O . ASP A 1 86 ? -11.205 2.380 4.717 1.00 90.12 86 ASP A O 1
ATOM 735 N N . VAL A 1 87 ? -11.434 3.277 6.760 1.00 93.88 87 VAL A N 1
ATOM 736 C CA . VAL A 1 87 ? -10.103 2.871 7.228 1.00 93.88 87 VAL A CA 1
ATOM 737 C C . VAL A 1 87 ? -10.046 1.356 7.435 1.00 93.88 87 VAL A C 1
ATOM 739 O O . VAL A 1 87 ? -9.092 0.722 6.981 1.00 93.88 87 VAL A O 1
ATOM 742 N N . ALA A 1 88 ? -11.064 0.767 8.066 1.00 94.50 88 ALA A N 1
ATOM 743 C CA . ALA A 1 88 ? -11.202 -0.676 8.251 1.00 94.50 88 ALA A CA 1
ATOM 744 C C . ALA A 1 88 ? -11.157 -1.435 6.915 1.00 94.50 88 ALA A C 1
ATOM 746 O O . ALA A 1 88 ? -10.384 -2.385 6.760 1.00 94.50 88 ALA A O 1
ATOM 747 N N . GLU A 1 89 ? -11.929 -0.980 5.927 1.00 92.00 89 GLU A N 1
ATOM 748 C CA . GLU A 1 89 ? -11.947 -1.559 4.585 1.00 92.00 89 GLU A CA 1
ATOM 749 C C . GLU A 1 89 ? -10.574 -1.437 3.907 1.00 92.00 89 GLU A C 1
ATOM 751 O O . GLU A 1 89 ? -10.057 -2.404 3.345 1.00 92.00 89 GLU A O 1
ATOM 756 N N . THR A 1 90 ? -9.922 -0.277 4.035 1.00 92.44 90 THR A N 1
ATOM 757 C CA . THR A 1 90 ? -8.573 -0.054 3.494 1.00 92.44 90 THR A CA 1
ATOM 758 C C . THR A 1 90 ? -7.551 -1.025 4.094 1.00 92.44 90 THR A C 1
ATOM 760 O O . THR A 1 90 ? -6.743 -1.596 3.360 1.00 92.44 90 THR A O 1
ATOM 763 N N . ILE A 1 91 ? -7.591 -1.253 5.411 1.00 93.94 91 ILE A N 1
ATOM 764 C CA . ILE A 1 91 ? -6.694 -2.198 6.094 1.00 93.94 91 ILE A CA 1
ATOM 765 C C . ILE A 1 91 ? -6.902 -3.616 5.552 1.00 93.94 91 ILE A C 1
ATOM 767 O O . ILE A 1 91 ? -5.927 -4.276 5.182 1.00 93.94 91 ILE A O 1
ATOM 771 N N . ARG A 1 92 ? -8.159 -4.064 5.448 1.00 92.56 92 ARG A N 1
ATOM 772 C CA . ARG A 1 92 ? -8.494 -5.392 4.915 1.00 92.56 92 ARG A CA 1
ATOM 773 C C . ARG A 1 92 ? -8.016 -5.549 3.472 1.00 92.56 92 ARG A C 1
ATOM 775 O O . ARG A 1 92 ? -7.362 -6.538 3.146 1.00 92.56 92 ARG A O 1
ATOM 782 N N . ASN A 1 93 ? -8.299 -4.561 2.624 1.00 91.00 93 ASN A N 1
ATOM 783 C CA . ASN A 1 93 ? -7.932 -4.576 1.209 1.00 91.00 93 ASN A CA 1
ATOM 784 C C . ASN A 1 93 ? -6.412 -4.647 1.019 1.00 91.00 93 ASN A C 1
ATOM 786 O O . ASN A 1 93 ? -5.928 -5.431 0.206 1.00 91.00 93 ASN A O 1
ATOM 790 N N . LEU A 1 94 ? -5.638 -3.893 1.803 1.00 92.56 94 LEU A N 1
ATOM 791 C CA . LEU A 1 94 ? -4.175 -3.970 1.772 1.00 92.56 94 LEU A CA 1
ATOM 792 C C . LEU A 1 94 ? -3.648 -5.340 2.231 1.00 92.56 94 LEU A C 1
ATOM 794 O O . LEU A 1 94 ? -2.688 -5.843 1.644 1.00 92.56 94 LEU A O 1
ATOM 798 N N . GLY A 1 95 ? -4.287 -5.962 3.227 1.00 90.94 95 GLY A N 1
ATOM 799 C CA . GLY A 1 95 ? -3.986 -7.334 3.643 1.00 90.94 95 GLY A CA 1
ATOM 800 C C . GLY A 1 95 ? -4.241 -8.353 2.527 1.00 90.94 95 GLY A C 1
ATOM 801 O O . GLY A 1 95 ? -3.365 -9.159 2.222 1.00 90.94 95 GLY A O 1
ATOM 802 N N . VAL A 1 96 ? -5.394 -8.266 1.852 1.00 89.88 96 VAL A N 1
ATOM 803 C CA . VAL A 1 96 ? -5.750 -9.122 0.699 1.00 89.88 96 VAL A CA 1
ATOM 804 C C . VAL A 1 96 ? -4.777 -8.938 -0.471 1.00 89.88 96 VAL A C 1
ATOM 806 O O . VAL A 1 96 ? -4.403 -9.909 -1.122 1.00 89.88 96 VAL A O 1
ATOM 809 N N . LEU A 1 97 ? -4.309 -7.709 -0.705 1.00 89.69 97 LEU A N 1
ATOM 810 C CA . LEU A 1 97 ? -3.282 -7.384 -1.703 1.00 89.69 97 LEU A CA 1
ATOM 811 C C . LEU A 1 97 ? -1.854 -7.772 -1.268 1.00 89.69 97 LEU A C 1
ATOM 813 O O . LEU A 1 97 ? -0.884 -7.496 -1.978 1.00 89.69 97 LEU A O 1
ATOM 817 N N . GLY A 1 98 ? -1.696 -8.385 -0.092 1.00 89.19 98 GLY A N 1
ATOM 818 C CA . GLY A 1 98 ? -0.413 -8.868 0.407 1.00 89.19 98 GLY A CA 1
ATOM 819 C C . GLY A 1 98 ? 0.575 -7.754 0.754 1.00 89.19 98 GLY A C 1
ATOM 820 O O . GLY A 1 98 ? 1.786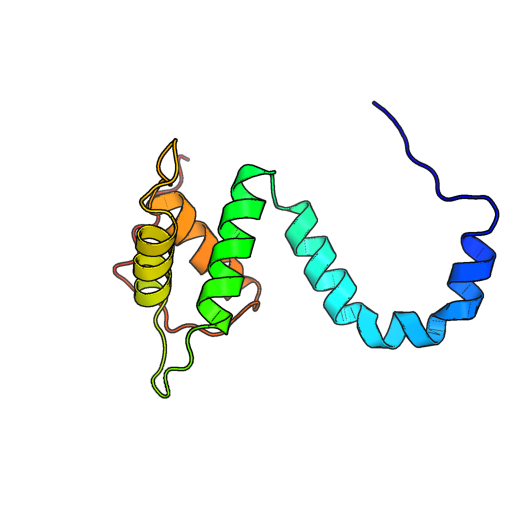 -7.969 0.686 1.00 89.19 98 GLY A O 1
ATOM 821 N N . TRP A 1 99 ? 0.114 -6.542 1.082 1.00 91.00 99 TRP A N 1
ATOM 822 C CA . TRP A 1 99 ? 0.998 -5.457 1.540 1.00 91.00 99 TRP A CA 1
ATOM 823 C C . TRP A 1 99 ? 1.543 -5.694 2.946 1.00 91.00 99 TRP A C 1
ATOM 825 O O . TRP A 1 99 ? 2.625 -5.217 3.281 1.00 91.00 99 TRP A O 1
ATOM 835 N N . PHE A 1 100 ? 0.817 -6.457 3.757 1.00 87.25 100 PHE A N 1
ATOM 836 C CA . PHE A 1 100 ? 1.247 -6.907 5.070 1.00 87.25 100 PHE A CA 1
ATOM 837 C C . PHE A 1 100 ? 0.494 -8.173 5.464 1.00 87.25 100 PHE A C 1
ATOM 839 O O . PHE A 1 100 ? -0.596 -8.443 4.970 1.00 87.25 100 PHE A O 1
ATOM 846 N N . ASN A 1 101 ? 1.066 -8.914 6.409 1.00 85.94 101 ASN A N 1
ATOM 847 C CA . ASN A 1 101 ? 0.376 -10.004 7.081 1.00 85.94 101 ASN A CA 1
ATOM 848 C C . ASN A 1 101 ? -0.089 -9.505 8.458 1.00 85.94 101 ASN A C 1
ATOM 850 O O . ASN A 1 101 ? 0.744 -9.152 9.302 1.00 85.94 101 ASN A O 1
ATOM 854 N N . LEU A 1 102 ? -1.403 -9.393 8.641 1.00 86.69 102 LEU A N 1
ATOM 855 C CA . LEU A 1 102 ? -2.060 -9.042 9.901 1.00 86.69 102 LEU A CA 1
ATOM 856 C C . LEU A 1 102 ? -3.036 -10.151 10.262 1.00 86.69 102 LEU A C 1
ATOM 858 O O . LEU A 1 102 ? -3.646 -10.759 9.383 1.00 86.69 102 LEU A O 1
ATOM 862 N N . LYS A 1 103 ? -3.218 -10.382 11.560 1.00 90.00 103 LYS A N 1
ATOM 863 C CA . LYS A 1 103 ? -4.239 -11.314 12.022 1.00 90.00 103 LYS A CA 1
ATOM 864 C C . LYS A 1 103 ? -5.627 -10.720 11.746 1.00 90.00 103 LYS A C 1
ATOM 866 O O . LYS A 1 103 ? -5.904 -9.617 12.234 1.00 90.00 103 LYS A O 1
ATOM 871 N N . PRO A 1 104 ? -6.504 -11.431 11.011 1.00 87.56 104 PRO A N 1
ATOM 872 C CA . PRO A 1 104 ? -7.844 -10.943 10.731 1.00 87.56 104 PRO A CA 1
ATOM 873 C C . PRO A 1 104 ? -8.618 -10.669 12.020 1.00 87.56 104 PRO A C 1
ATOM 875 O O . PRO A 1 104 ? -8.654 -11.522 12.911 1.00 87.56 104 PRO A O 1
ATOM 878 N N . SER A 1 105 ? -9.267 -9.510 12.105 1.00 87.81 105 SER A N 1
ATOM 879 C CA . SER A 1 105 ? -10.185 -9.202 13.205 1.00 87.81 105 SER A CA 1
ATOM 880 C C . SER A 1 105 ? -11.630 -9.407 12.758 1.00 87.81 105 SER A C 1
ATOM 882 O O . SER A 1 105 ? -12.014 -9.003 11.659 1.00 87.81 105 SER A O 1
ATOM 884 N N . ARG A 1 106 ? -12.445 -10.043 13.609 1.00 86.25 106 ARG A N 1
ATOM 885 C CA . ARG A 1 106 ? -13.903 -10.153 13.406 1.00 86.25 106 ARG A CA 1
ATOM 886 C C . ARG A 1 106 ? -14.649 -8.886 13.815 1.00 86.25 106 ARG A C 1
ATOM 888 O O . ARG A 1 106 ? -15.781 -8.696 13.397 1.00 86.25 106 ARG A O 1
ATOM 895 N N . GLU A 1 107 ? -14.013 -8.057 14.630 1.00 85.69 107 GLU A N 1
ATOM 896 C CA . GLU A 1 107 ? -14.580 -6.824 15.180 1.00 85.69 107 GLU A CA 1
ATOM 897 C C . GLU A 1 107 ? -14.343 -5.623 14.259 1.00 85.69 107 GLU A C 1
ATOM 899 O O . GLU A 1 107 ? -14.813 -4.529 14.548 1.00 85.69 107 GLU A O 1
ATOM 904 N N . LEU A 1 108 ? -13.627 -5.830 13.145 1.00 88.25 108 LEU A N 1
ATOM 905 C CA . LEU A 1 108 ? -13.308 -4.769 12.205 1.00 88.25 108 LEU A CA 1
ATOM 906 C C . LEU A 1 108 ? -14.616 -4.217 11.600 1.00 88.25 108 LEU A C 1
ATOM 908 O O . LEU A 1 108 ? -15.344 -4.990 10.967 1.00 88.25 108 LEU A O 1
ATOM 912 N N . PRO A 1 109 ? -14.922 -2.917 11.766 1.00 86.75 109 PRO A N 1
ATOM 913 C CA . PRO A 1 109 ? -16.192 -2.326 11.359 1.00 86.75 109 PRO A CA 1
ATOM 914 C C . PRO A 1 109 ? -16.208 -2.081 9.848 1.00 86.75 109 PRO A C 1
ATOM 916 O O . PRO A 1 109 ? -16.148 -0.949 9.388 1.00 86.75 109 PRO A O 1
ATOM 919 N N . ILE A 1 110 ? -16.246 -3.149 9.057 1.00 81.19 110 ILE A N 1
ATOM 920 C CA . ILE A 1 110 ? -16.386 -3.061 7.604 1.00 81.19 110 ILE A CA 1
ATOM 921 C C . ILE A 1 110 ? -17.873 -2.838 7.312 1.00 81.19 110 ILE A C 1
ATOM 923 O O . ILE A 1 110 ? -18.707 -3.661 7.695 1.00 81.19 110 ILE A O 1
ATOM 927 N N . GLY A 1 111 ? -18.212 -1.717 6.673 1.00 67.38 111 GLY A N 1
ATOM 928 C CA . GLY A 1 111 ? -19.574 -1.438 6.222 1.00 67.38 111 GLY A CA 1
ATOM 929 C C . GLY A 1 111 ? -20.128 -2.574 5.357 1.00 67.38 111 GLY A C 1
ATOM 930 O O . GLY A 1 111 ? -19.386 -3.231 4.624 1.00 67.38 111 GLY A O 1
ATOM 931 N N . GLN A 1 112 ? -21.438 -2.830 5.446 1.00 53.62 112 GLN A N 1
ATOM 932 C CA . GLN A 1 112 ? -22.086 -3.678 4.444 1.00 53.62 112 GLN A CA 1
ATOM 933 C C . GLN A 1 112 ? -21.945 -2.993 3.078 1.00 53.62 112 GLN A C 1
ATOM 935 O O . GLN A 1 112 ? -22.089 -1.772 3.019 1.00 53.62 112 GLN A O 1
ATOM 940 N N . PRO A 1 113 ? -21.656 -3.734 1.995 1.00 46.75 113 PRO A N 1
ATOM 941 C CA . PRO A 1 113 ? -21.657 -3.137 0.672 1.00 46.75 113 PRO A CA 1
ATOM 942 C C . PRO A 1 113 ? -23.060 -2.591 0.397 1.00 46.75 113 PRO A C 1
ATOM 944 O O . PRO A 1 113 ? -24.034 -3.340 0.498 1.00 46.75 113 PRO A O 1
ATOM 947 N N . ASP A 1 114 ? -23.154 -1.305 0.065 1.00 43.91 114 ASP A N 1
ATOM 948 C CA . ASP A 1 114 ? -24.354 -0.734 -0.539 1.00 43.91 114 ASP A CA 1
ATOM 949 C C . ASP A 1 114 ? -24.522 -1.402 -1.919 1.00 43.91 114 ASP A C 1
ATOM 951 O O . ASP A 1 114 ? -23.866 -1.013 -2.888 1.00 43.91 114 ASP A O 1
ATOM 955 N N . PHE A 1 115 ? -25.314 -2.478 -1.977 1.00 38.03 115 PHE A N 1
ATOM 956 C CA . PHE A 1 115 ? -25.718 -3.152 -3.217 1.00 38.03 115 PHE A CA 1
ATOM 957 C C . PHE A 1 115 ? -26.944 -2.482 -3.837 1.00 38.03 115 PHE A C 1
ATOM 959 O O . PHE A 1 115 ? -27.908 -2.200 -3.086 1.00 38.03 115 PHE A O 1
#

Foldseek 3Di:
DDDDDDDPCVVVVCVVCVVVVVVCVVVVVLVVVVVVPDDPVLVVLLVLLLVQVVVPPDPDAAALVNSLVVSQVVCVVDPPRDDSQSSLVSSVVCVVSVVDPHHYDPPRNHDDPPD

Sequence (115 aa):
MYRVFPGLNYDSARDKYREDIKKWDEIIDKTADLFLRLDTHKAEVVATVLFIRKEFNKKDEITEQDVLNEVMRWKQKRKPSLNESDVAETIRNLGVLGWFNLKPSRELPIGQPDF

Radius of gyration: 18.03 Å; chains: 1; bounding box: 46×29×46 Å

pLDDT: mean 88.12, std 10.87, range [38.03, 97.44]